Protein AF-A0A3S1MZP0-F1 (afdb_monomer_lite)

Structure (mmCIF, N/CA/C/O backbone):
data_AF-A0A3S1MZP0-F1
#
_entry.id   AF-A0A3S1MZP0-F1
#
loop_
_atom_site.group_PDB
_atom_site.id
_atom_site.type_symbol
_atom_site.label_atom_id
_atom_site.label_alt_id
_atom_site.label_comp_id
_atom_site.label_asym_id
_atom_site.label_entity_id
_atom_site.label_seq_id
_atom_site.pdbx_PDB_ins_code
_atom_site.Cartn_x
_atom_site.Cartn_y
_atom_site.Cartn_z
_atom_site.occupancy
_atom_site.B_iso_or_equiv
_atom_site.auth_seq_id
_atom_site.auth_comp_id
_atom_site.auth_asym_id
_atom_site.auth_atom_id
_atom_site.pdbx_PDB_model_num
ATOM 1 N N . MET A 1 1 ? 29.495 -17.010 -28.442 1.00 55.00 1 MET A N 1
ATOM 2 C CA . MET A 1 1 ? 29.849 -15.706 -29.040 1.00 55.00 1 MET A CA 1
ATOM 3 C C . MET A 1 1 ? 28.803 -14.680 -28.601 1.00 55.00 1 MET A C 1
ATOM 5 O O . MET A 1 1 ? 27.726 -14.649 -29.179 1.00 55.00 1 MET A O 1
ATOM 9 N N . LYS A 1 2 ? 29.037 -13.941 -27.503 1.00 57.97 2 LYS A N 1
ATOM 10 C CA . LYS A 1 2 ? 28.130 -12.862 -27.067 1.00 57.97 2 LYS A CA 1
ATOM 11 C C . LYS A 1 2 ? 28.348 -11.689 -28.028 1.00 57.97 2 LYS A C 1
ATOM 13 O O . LYS A 1 2 ? 29.471 -11.205 -28.117 1.00 57.97 2 LYS A O 1
ATOM 18 N N . ARG A 1 3 ? 27.327 -11.306 -28.803 1.00 67.00 3 ARG A N 1
ATOM 19 C CA . ARG A 1 3 ? 27.393 -10.100 -29.647 1.00 67.00 3 ARG A CA 1
ATOM 20 C C . ARG A 1 3 ? 27.691 -8.904 -28.726 1.00 67.00 3 ARG A C 1
ATOM 22 O O . ARG A 1 3 ? 27.048 -8.833 -27.677 1.00 67.00 3 ARG A O 1
ATOM 29 N N . PRO A 1 4 ? 28.644 -8.017 -29.061 1.00 61.47 4 PRO A N 1
ATOM 30 C CA . PRO A 1 4 ? 28.849 -6.785 -28.308 1.00 61.47 4 PRO A CA 1
ATOM 31 C C . PRO A 1 4 ? 27.518 -6.033 -28.273 1.00 61.47 4 PRO A C 1
ATOM 33 O O . PRO A 1 4 ? 26.896 -5.840 -29.318 1.00 61.47 4 PRO A O 1
ATOM 36 N N . LEU A 1 5 ? 27.027 -5.723 -27.077 1.00 67.88 5 LEU A N 1
ATOM 37 C CA . LEU A 1 5 ? 25.797 -4.960 -26.920 1.00 67.88 5 LEU A CA 1
ATOM 38 C C . LEU A 1 5 ? 26.129 -3.496 -27.216 1.00 67.88 5 LEU A C 1
ATOM 40 O O . LEU A 1 5 ? 27.085 -2.959 -26.662 1.00 67.88 5 LEU A O 1
ATOM 44 N N . GLU A 1 6 ? 25.364 -2.871 -28.107 1.00 73.06 6 GLU A N 1
ATOM 45 C CA . GLU A 1 6 ? 25.485 -1.442 -28.400 1.00 73.06 6 GLU A CA 1
ATOM 46 C C . GLU A 1 6 ? 25.328 -0.640 -27.087 1.00 73.06 6 GLU A C 1
ATOM 48 O O . GLU A 1 6 ? 24.400 -0.931 -26.323 1.00 73.06 6 GLU A O 1
ATOM 53 N N . PRO A 1 7 ? 26.165 0.379 -26.805 1.00 70.50 7 PRO A N 1
ATOM 54 C CA . PRO A 1 7 ? 26.133 1.144 -25.546 1.00 70.5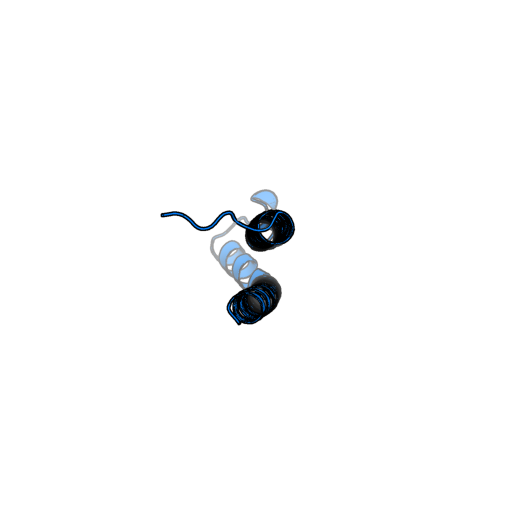0 7 PRO A CA 1
ATOM 55 C C . PRO A 1 7 ? 24.747 1.709 -25.175 1.00 70.50 7 PRO A C 1
ATOM 57 O O . PRO A 1 7 ? 24.426 1.909 -24.003 1.00 70.50 7 PRO A O 1
ATOM 60 N N . SER A 1 8 ? 23.895 1.944 -26.176 1.00 73.38 8 SER A N 1
ATOM 61 C CA . SER A 1 8 ? 22.515 2.410 -26.018 1.00 73.38 8 SER A CA 1
ATOM 62 C C . SER A 1 8 ? 21.571 1.356 -25.420 1.00 73.38 8 SER A C 1
ATOM 64 O O . SER A 1 8 ? 20.660 1.708 -24.667 1.00 73.38 8 SER A O 1
ATOM 66 N N . ALA A 1 9 ? 21.785 0.067 -25.701 1.00 77.19 9 ALA A N 1
ATOM 67 C CA . ALA A 1 9 ? 20.955 -1.022 -25.186 1.00 77.19 9 ALA A CA 1
ATOM 68 C C . ALA A 1 9 ? 21.167 -1.232 -23.679 1.00 77.19 9 ALA A C 1
ATOM 70 O O . ALA A 1 9 ? 20.212 -1.455 -22.934 1.00 77.19 9 ALA A O 1
ATOM 71 N N . GLU A 1 10 ? 22.409 -1.094 -23.218 1.00 80.62 10 GLU A N 1
ATOM 72 C CA . GLU A 1 10 ? 22.762 -1.198 -21.801 1.00 80.62 10 GLU A CA 1
ATOM 73 C C . GLU A 1 10 ? 22.201 -0.014 -20.994 1.00 80.62 10 GLU A C 1
ATOM 75 O O . GLU A 1 10 ? 21.604 -0.203 -19.930 1.00 80.62 10 GLU A O 1
ATOM 80 N N . ALA A 1 11 ? 22.283 1.205 -21.542 1.00 82.75 11 ALA A N 1
ATOM 81 C CA . ALA A 1 11 ? 21.654 2.387 -20.952 1.00 82.75 11 ALA A CA 1
ATOM 82 C C . ALA A 1 11 ? 20.124 2.236 -20.831 1.00 82.75 11 ALA A C 1
ATOM 84 O O . ALA A 1 11 ? 19.558 2.555 -19.783 1.00 82.75 11 ALA A O 1
ATOM 85 N N . ARG A 1 12 ? 19.458 1.686 -21.858 1.00 83.75 12 ARG A N 1
ATOM 86 C CA . ARG A 1 12 ? 18.015 1.385 -21.826 1.00 83.75 12 ARG A CA 1
ATOM 87 C C . ARG A 1 12 ? 17.672 0.366 -20.736 1.00 83.75 12 ARG A C 1
ATOM 89 O O . ARG A 1 12 ? 16.745 0.606 -19.967 1.00 83.75 12 ARG A O 1
ATOM 96 N N . GLY A 1 13 ? 18.426 -0.730 -20.629 1.00 85.81 13 GLY A N 1
ATOM 97 C CA . GLY A 1 13 ? 18.204 -1.759 -19.605 1.00 85.81 13 GLY A CA 1
ATOM 98 C C . GLY A 1 13 ? 18.316 -1.220 -18.175 1.00 85.81 13 GLY A C 1
ATOM 99 O O . GLY A 1 13 ? 17.502 -1.560 -17.317 1.00 85.81 13 GLY A O 1
ATOM 100 N N . ARG A 1 14 ? 19.265 -0.307 -17.926 1.00 86.75 14 ARG A N 1
ATOM 101 C CA . ARG A 1 14 ? 19.399 0.369 -16.625 1.00 86.75 14 ARG A CA 1
ATOM 102 C C . ARG A 1 14 ? 18.189 1.236 -16.284 1.00 86.75 14 ARG A C 1
ATOM 104 O O . ARG A 1 14 ? 17.736 1.203 -15.145 1.00 86.75 14 ARG A O 1
ATOM 111 N N . ILE A 1 15 ? 17.667 1.995 -17.250 1.00 89.25 15 ILE A N 1
ATOM 112 C CA . ILE A 1 15 ? 16.475 2.832 -17.043 1.00 89.25 15 ILE A CA 1
ATOM 113 C C . ILE A 1 15 ? 15.268 1.955 -16.702 1.00 89.25 15 ILE A C 1
ATOM 115 O O . ILE A 1 15 ? 14.585 2.236 -15.723 1.00 89.25 15 ILE A O 1
ATOM 119 N N . VAL A 1 16 ? 15.058 0.863 -17.445 1.00 89.25 16 VAL A N 1
ATOM 120 C CA . VAL A 1 16 ? 13.962 -0.086 -17.183 1.00 89.25 16 VAL A CA 1
ATOM 121 C C . VAL A 1 16 ? 14.061 -0.666 -15.770 1.00 89.25 16 VAL A C 1
ATOM 123 O O . VAL A 1 16 ? 13.071 -0.659 -15.045 1.00 89.25 16 VAL A O 1
ATOM 126 N N . GLY A 1 17 ? 15.256 -1.093 -15.345 1.00 89.75 17 GLY A N 1
ATOM 127 C CA . GLY A 1 17 ? 15.465 -1.612 -13.990 1.00 89.75 17 GLY A CA 1
ATOM 128 C C . GLY A 1 17 ? 15.204 -0.577 -12.888 1.00 89.75 17 GLY A C 1
ATOM 129 O O . GLY A 1 17 ? 14.620 -0.908 -11.860 1.00 89.75 17 GLY A O 1
ATOM 130 N N . ILE A 1 18 ? 15.583 0.689 -13.102 1.00 93.25 18 ILE A N 1
ATOM 131 C CA . ILE A 1 18 ? 15.271 1.774 -12.157 1.00 93.25 18 ILE A CA 1
ATOM 132 C C . ILE A 1 18 ? 13.760 2.004 -12.089 1.00 93.25 18 ILE A C 1
ATOM 134 O O . ILE A 1 18 ? 13.215 2.137 -10.994 1.00 93.25 18 ILE A O 1
ATOM 138 N N . THR A 1 19 ? 13.073 2.043 -13.234 1.00 92.25 19 THR A N 1
ATOM 139 C CA . THR A 1 19 ? 11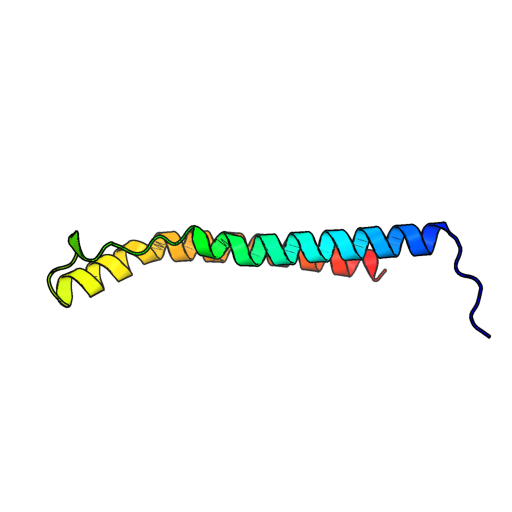.625 2.261 -13.250 1.00 92.25 19 THR A CA 1
ATOM 140 C C . THR A 1 19 ? 10.869 1.121 -12.568 1.00 92.25 19 THR A C 1
ATOM 142 O O . THR A 1 19 ? 9.965 1.396 -11.784 1.00 92.25 19 THR A O 1
ATOM 145 N N . ASP A 1 20 ? 11.278 -0.131 -12.776 1.00 91.50 20 ASP A N 1
ATOM 146 C CA . ASP A 1 20 ? 10.713 -1.291 -12.076 1.00 91.50 20 ASP A CA 1
ATOM 147 C C . ASP A 1 20 ? 10.822 -1.149 -10.547 1.00 91.50 20 ASP A C 1
ATOM 149 O O . ASP A 1 20 ? 9.830 -1.282 -9.826 1.00 91.50 20 ASP A O 1
ATOM 153 N N . GLY A 1 21 ? 12.000 -0.741 -10.059 1.00 94.12 21 GLY A N 1
ATOM 154 C CA . GLY A 1 21 ? 12.220 -0.456 -8.640 1.00 94.12 21 GLY A CA 1
ATOM 155 C C . GLY A 1 21 ? 11.324 0.664 -8.097 1.00 94.12 21 GLY A C 1
ATOM 156 O O . GLY A 1 21 ? 10.797 0.547 -6.990 1.00 94.12 21 GLY A O 1
ATOM 157 N N . VAL A 1 22 ? 11.091 1.729 -8.871 1.00 95.00 22 VAL A N 1
ATOM 158 C CA . VAL A 1 22 ? 10.185 2.823 -8.475 1.00 95.00 22 VAL A CA 1
ATOM 159 C C . VAL A 1 22 ? 8.747 2.326 -8.330 1.00 95.00 22 VAL A C 1
ATOM 161 O O . VAL A 1 22 ? 8.097 2.647 -7.334 1.00 95.00 22 VAL A O 1
ATOM 164 N N . PHE A 1 23 ? 8.257 1.515 -9.272 1.00 93.88 23 PHE A N 1
ATOM 165 C CA . PHE A 1 23 ? 6.919 0.925 -9.171 1.00 93.88 23 PHE A CA 1
ATOM 166 C C . PHE A 1 23 ? 6.799 -0.023 -7.975 1.00 93.88 23 PHE A C 1
ATOM 168 O O . PHE A 1 23 ? 5.808 0.055 -7.250 1.00 93.88 23 PHE A O 1
ATOM 175 N N . ALA A 1 24 ? 7.811 -0.854 -7.712 1.00 95.38 24 ALA A N 1
ATOM 176 C CA . ALA A 1 24 ? 7.824 -1.743 -6.551 1.00 95.38 24 ALA A CA 1
ATOM 177 C C . ALA A 1 24 ? 7.752 -0.965 -5.222 1.00 95.38 24 ALA A C 1
ATOM 179 O O . ALA A 1 24 ? 6.965 -1.303 -4.333 1.00 95.38 24 ALA A O 1
ATOM 180 N N . ILE A 1 25 ? 8.520 0.120 -5.091 1.00 96.81 25 ILE A N 1
ATOM 181 C CA . ILE A 1 25 ? 8.470 0.986 -3.904 1.00 96.81 25 ILE A CA 1
ATOM 182 C C . ILE A 1 25 ? 7.102 1.673 -3.805 1.00 96.81 25 ILE A C 1
ATOM 184 O O . ILE A 1 25 ? 6.482 1.651 -2.746 1.00 96.81 25 ILE A O 1
ATOM 188 N N . ALA A 1 26 ? 6.577 2.229 -4.897 1.00 96.12 26 ALA A N 1
ATOM 189 C CA . ALA A 1 26 ? 5.272 2.887 -4.882 1.00 96.12 26 ALA A CA 1
ATOM 190 C C . ALA A 1 26 ? 4.140 1.926 -4.468 1.00 96.12 26 ALA A C 1
ATOM 192 O O . ALA A 1 26 ?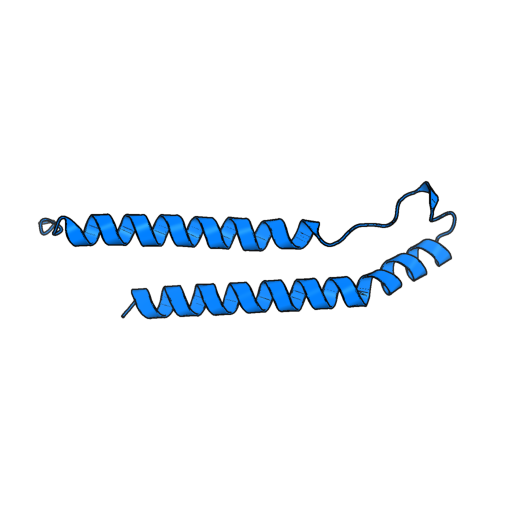 3.343 2.271 -3.597 1.00 96.12 26 ALA A O 1
ATOM 193 N N . LEU A 1 27 ? 4.114 0.705 -5.018 1.00 95.62 27 LEU A N 1
ATOM 194 C CA . LEU A 1 27 ? 3.130 -0.337 -4.688 1.00 95.62 27 LEU A CA 1
ATOM 195 C C . LEU A 1 27 ? 3.176 -0.769 -3.215 1.00 95.62 27 LEU A C 1
ATOM 197 O O . LEU A 1 27 ? 2.150 -1.163 -2.661 1.00 95.62 27 LEU A O 1
ATOM 201 N N . THR A 1 28 ? 4.339 -0.681 -2.567 1.00 95.44 28 THR A N 1
ATOM 202 C CA . THR A 1 28 ? 4.469 -0.991 -1.135 1.00 95.44 28 THR A CA 1
ATOM 203 C C . THR A 1 28 ? 4.114 0.199 -0.249 1.00 95.44 28 THR A C 1
ATOM 205 O O . THR A 1 28 ? 3.471 0.009 0.778 1.00 95.44 28 THR A O 1
ATOM 208 N N . LEU A 1 29 ? 4.445 1.431 -0.645 1.00 96.19 29 LEU A N 1
ATOM 209 C CA . LEU A 1 29 ? 4.151 2.625 0.153 1.00 96.19 29 LEU A CA 1
ATOM 210 C C . LEU A 1 29 ? 2.656 2.942 0.243 1.00 96.19 29 LEU A C 1
ATOM 212 O O . LEU A 1 29 ? 2.203 3.420 1.280 1.00 96.19 29 LEU A O 1
ATOM 216 N N . ILE A 1 30 ? 1.868 2.640 -0.791 1.00 95.06 30 ILE A N 1
ATOM 217 C CA . ILE A 1 30 ? 0.426 2.938 -0.787 1.00 95.06 30 ILE A CA 1
ATOM 218 C C . ILE A 1 30 ? -0.348 2.227 0.331 1.00 95.06 30 ILE A C 1
ATOM 220 O O . ILE A 1 30 ? -1.395 2.719 0.745 1.00 95.06 30 ILE A O 1
ATOM 224 N N . VAL A 1 31 ? 0.155 1.107 0.866 1.00 94.25 31 VAL A N 1
ATOM 225 C CA . VAL A 1 31 ? -0.504 0.419 1.991 1.00 94.25 31 VAL A CA 1
ATOM 226 C C . VAL A 1 31 ? -0.442 1.240 3.281 1.00 94.25 31 VAL A C 1
ATOM 228 O O . VAL A 1 31 ? -1.327 1.133 4.127 1.00 94.25 31 VAL A O 1
ATOM 231 N N . LEU A 1 32 ? 0.565 2.110 3.413 1.00 93.94 32 LEU A N 1
ATOM 232 C CA . LEU A 1 32 ? 0.784 2.931 4.604 1.00 93.94 32 LEU A CA 1
ATOM 233 C C . LEU A 1 32 ? -0.280 4.030 4.770 1.00 93.94 32 LEU A C 1
ATOM 235 O O . LEU A 1 32 ? -0.440 4.575 5.861 1.00 93.94 32 LEU A O 1
ATOM 239 N N . GLU A 1 33 ? -1.053 4.329 3.723 1.00 89.19 33 GLU A N 1
ATOM 240 C CA . GLU A 1 33 ? -2.193 5.253 3.794 1.00 89.19 33 GLU A CA 1
ATOM 241 C C . GLU A 1 33 ? -3.381 4.684 4.592 1.00 89.19 33 GLU A C 1
ATOM 243 O O . GLU A 1 33 ? -4.278 5.428 5.022 1.00 89.19 33 GLU A O 1
ATOM 248 N N . ILE A 1 34 ? -3.404 3.370 4.838 1.00 90.44 34 ILE A N 1
ATOM 249 C CA . ILE A 1 34 ? -4.413 2.722 5.679 1.00 90.44 34 ILE A CA 1
ATOM 250 C C . ILE A 1 34 ? -4.017 2.901 7.148 1.00 90.44 34 ILE A C 1
ATOM 252 O O . ILE A 1 34 ? -3.253 2.130 7.721 1.00 90.44 34 ILE A O 1
ATOM 256 N N . ARG A 1 35 ? -4.560 3.949 7.774 1.00 87.69 35 ARG A N 1
ATOM 257 C CA . ARG A 1 35 ? -4.328 4.252 9.192 1.00 87.69 35 ARG A CA 1
ATOM 258 C C . ARG A 1 35 ? -5.280 3.445 10.065 1.00 87.69 35 ARG A C 1
ATOM 260 O O . ARG A 1 35 ? -6.495 3.578 9.926 1.00 87.69 35 ARG A O 1
ATOM 267 N N . VAL A 1 36 ? -4.717 2.655 10.969 1.00 86.62 36 VAL A N 1
ATOM 268 C CA . VAL A 1 36 ? -5.469 1.855 11.940 1.00 86.62 36 VAL A CA 1
ATOM 269 C C . VAL A 1 36 ? -5.908 2.752 13.112 1.00 86.62 36 VAL A C 1
ATOM 271 O O . VAL A 1 36 ? -5.115 3.590 13.549 1.00 86.62 36 VAL A O 1
ATOM 274 N N . PRO A 1 37 ? -7.153 2.624 13.606 1.00 82.88 37 PRO A N 1
ATOM 275 C CA . PRO A 1 37 ? -7.618 3.339 14.798 1.00 82.88 37 PRO A CA 1
ATOM 276 C C . PRO A 1 37 ? -6.749 3.013 16.025 1.00 82.88 37 PRO A C 1
ATOM 278 O O . PRO A 1 37 ? -6.304 1.878 16.195 1.00 82.88 37 PRO A O 1
ATOM 281 N N . SER A 1 38 ? -6.475 4.013 16.871 1.00 81.62 38 SER A N 1
ATOM 282 C CA . SER A 1 38 ? -5.615 3.847 18.050 1.00 81.62 38 SER A CA 1
ATOM 283 C C . SER A 1 38 ? -6.344 3.116 19.180 1.00 81.62 38 SER A C 1
ATOM 285 O O . SER A 1 38 ? -7.565 3.211 19.314 1.00 81.62 38 SER A O 1
ATOM 287 N N . HIS A 1 39 ? -5.585 2.443 20.051 1.00 75.06 39 HIS A N 1
ATOM 288 C CA . HIS A 1 39 ? -6.119 1.772 21.246 1.00 75.06 39 HIS A CA 1
ATOM 289 C C . HIS A 1 39 ? -6.871 2.713 22.204 1.00 75.06 39 HIS A C 1
ATOM 291 O O . HIS A 1 39 ? -7.678 2.255 23.002 1.00 75.06 39 HIS A O 1
ATOM 297 N N . GLU A 1 40 ? -6.642 4.024 22.111 1.00 77.06 40 GLU A N 1
ATOM 298 C CA . GLU A 1 40 ? -7.364 5.037 22.891 1.00 77.06 40 GLU A CA 1
ATOM 299 C C . GLU A 1 40 ? -8.802 5.265 22.406 1.00 77.06 40 GLU A C 1
ATOM 301 O O . GLU A 1 40 ? -9.594 5.851 23.130 1.00 77.06 40 GLU A O 1
ATOM 306 N N . THR A 1 41 ? -9.141 4.824 21.191 1.00 72.50 41 THR A N 1
ATOM 307 C CA . THR A 1 41 ? -10.458 5.056 20.566 1.00 72.50 41 THR A CA 1
ATOM 308 C C . THR A 1 41 ? -11.373 3.834 20.571 1.00 72.50 41 THR A C 1
ATOM 310 O O . THR A 1 41 ? -12.524 3.941 20.157 1.00 72.50 41 THR A O 1
ATOM 313 N N . VAL A 1 42 ? -10.867 2.675 21.004 1.00 82.25 42 VAL A N 1
ATOM 314 C CA . VAL A 1 42 ? -11.578 1.394 20.945 1.00 82.25 42 VAL A CA 1
ATOM 315 C C . VAL A 1 42 ? -11.500 0.717 22.308 1.00 82.25 42 VAL A C 1
ATOM 317 O O . VAL A 1 42 ? -10.424 0.296 22.737 1.00 82.25 42 VAL A O 1
ATOM 320 N N . HIS A 1 43 ? -12.642 0.586 22.978 1.00 84.62 43 HIS A N 1
ATOM 321 C CA . HIS A 1 43 ? -12.737 0.041 24.336 1.00 84.62 43 HIS A CA 1
ATOM 322 C C . HIS A 1 43 ? -13.569 -1.246 24.419 1.00 84.62 43 HIS A C 1
ATOM 324 O O . HIS A 1 43 ? -13.627 -1.874 25.477 1.00 84.62 43 HIS A O 1
ATOM 330 N N . SER A 1 44 ? -14.186 -1.674 23.314 1.00 87.69 44 SER A N 1
ATOM 331 C CA . SER A 1 44 ? -14.928 -2.936 23.227 1.00 87.69 44 SER A CA 1
ATOM 332 C C . SER A 1 44 ? -14.743 -3.640 21.879 1.00 87.69 44 SER A C 1
ATOM 334 O O . SER A 1 44 ? -14.393 -3.021 20.874 1.00 87.69 44 SER A O 1
ATOM 336 N N . GLU A 1 45 ? -15.037 -4.942 21.833 1.00 87.94 45 GLU A N 1
ATOM 337 C CA . GLU A 1 45 ? -15.027 -5.730 20.589 1.00 87.94 45 GLU A CA 1
ATOM 338 C C . GLU A 1 45 ? -15.997 -5.167 19.536 1.00 87.94 45 GLU A C 1
ATOM 340 O O . GLU A 1 45 ? -15.699 -5.161 18.341 1.00 87.94 45 GLU A O 1
ATOM 345 N N . SER A 1 46 ? -17.148 -4.647 19.979 1.00 87.88 46 SER A N 1
ATOM 346 C CA . SER A 1 46 ? -18.150 -4.053 19.089 1.00 87.88 46 SER A CA 1
ATOM 347 C C . SER A 1 46 ? -17.653 -2.764 18.425 1.00 87.88 46 SER A C 1
ATOM 349 O O . SER A 1 46 ? -17.860 -2.562 17.227 1.00 87.88 46 SER A O 1
ATOM 351 N N . GLU A 1 47 ? -16.925 -1.931 19.174 1.00 87.50 47 GLU A N 1
ATOM 352 C CA . GLU A 1 47 ? -16.298 -0.711 18.662 1.00 87.50 47 GLU A CA 1
ATOM 353 C C . GLU A 1 47 ? -15.149 -1.032 17.708 1.00 87.50 47 GLU A C 1
ATOM 355 O O . GLU A 1 47 ? -14.996 -0.354 16.693 1.00 87.50 47 GLU A O 1
ATOM 360 N N . LEU A 1 48 ? -14.389 -2.102 17.971 1.00 88.19 48 LEU A N 1
ATOM 361 C CA . LEU A 1 48 ? -13.339 -2.564 17.066 1.00 88.19 48 LEU A CA 1
ATOM 362 C C . LEU A 1 48 ? -13.924 -2.950 15.706 1.00 88.19 48 LEU A C 1
ATOM 364 O O . LEU A 1 48 ? -13.433 -2.496 14.672 1.00 88.19 48 LEU A O 1
ATOM 368 N N . LEU A 1 49 ? -14.987 -3.760 15.699 1.00 90.62 49 LEU A N 1
ATOM 369 C CA . LEU A 1 49 ? -15.635 -4.185 14.461 1.00 90.62 49 LEU A CA 1
ATOM 370 C C . LEU A 1 49 ? -16.196 -2.983 13.689 1.00 90.62 49 LEU A C 1
ATOM 372 O O . LEU A 1 49 ? -15.986 -2.879 12.479 1.00 90.62 49 LEU A O 1
ATOM 376 N N . ALA A 1 50 ? -16.854 -2.051 14.382 1.00 90.06 50 ALA A N 1
ATOM 377 C CA . ALA A 1 50 ? -17.359 -0.822 13.776 1.00 90.06 50 ALA A CA 1
ATOM 378 C C . ALA A 1 50 ? -16.228 0.033 13.178 1.00 90.06 50 ALA A C 1
ATOM 380 O O . ALA A 1 50 ? -16.355 0.529 12.057 1.00 90.06 50 ALA A O 1
ATOM 381 N N . ALA A 1 51 ? -15.099 0.158 13.878 1.00 89.38 51 ALA A N 1
ATOM 382 C CA . ALA A 1 51 ? -13.945 0.917 13.411 1.00 89.38 51 ALA A CA 1
ATOM 383 C C . ALA A 1 51 ? -13.260 0.256 12.198 1.00 89.38 51 ALA A C 1
ATOM 385 O O . ALA A 1 51 ? -12.857 0.951 11.264 1.00 89.38 51 ALA A O 1
ATOM 386 N N . VAL A 1 52 ? -13.189 -1.079 12.153 1.00 89.25 52 VAL A N 1
ATOM 387 C CA . VAL A 1 52 ? -12.698 -1.829 10.981 1.00 89.25 52 VAL A CA 1
ATOM 388 C C . VAL A 1 52 ? -13.627 -1.648 9.780 1.00 89.25 52 VAL A C 1
ATOM 390 O O . VAL A 1 52 ? -13.158 -1.398 8.670 1.00 89.25 52 VAL A O 1
ATOM 393 N N . LEU A 1 53 ? -14.945 -1.709 9.985 1.00 91.44 53 LEU A N 1
ATOM 394 C CA . LEU A 1 53 ? -15.918 -1.455 8.918 1.00 91.44 53 LEU A CA 1
ATOM 395 C C . LEU A 1 53 ? -15.833 -0.011 8.403 1.00 91.44 53 LEU A C 1
ATOM 397 O O . LEU A 1 53 ? -15.927 0.217 7.197 1.00 91.44 53 LEU A O 1
ATOM 401 N N . ALA A 1 54 ? -15.567 0.958 9.282 1.00 91.19 54 ALA A N 1
ATOM 402 C CA . ALA A 1 54 ? -15.341 2.350 8.895 1.00 91.19 54 ALA A CA 1
ATOM 403 C C . ALA A 1 54 ? -14.075 2.546 8.032 1.00 91.19 54 ALA A C 1
ATOM 405 O O . ALA A 1 54 ? -13.974 3.534 7.302 1.00 91.19 54 ALA A O 1
ATOM 406 N N . LEU A 1 55 ? -13.125 1.603 8.058 1.00 91.69 55 LEU A N 1
ATOM 407 C CA . LEU A 1 55 ? -11.948 1.598 7.183 1.00 91.69 55 LEU A CA 1
ATOM 408 C C . LEU A 1 55 ? -12.244 1.085 5.763 1.00 91.69 55 LEU A C 1
ATOM 410 O O . LEU A 1 55 ? -11.430 1.315 4.866 1.00 91.69 55 LEU A O 1
ATOM 414 N N . ALA A 1 56 ? -13.387 0.436 5.518 1.00 92.62 56 ALA A N 1
ATOM 415 C CA . ALA A 1 56 ? -13.697 -0.181 4.224 1.00 92.62 56 ALA A CA 1
ATOM 416 C C . ALA A 1 56 ? -13.597 0.785 3.018 1.00 92.62 56 ALA A C 1
ATOM 418 O O . ALA A 1 56 ? -12.971 0.414 2.021 1.00 92.62 56 ALA A O 1
ATOM 419 N N . PRO A 1 57 ? -14.093 2.041 3.081 1.00 92.19 57 PRO A N 1
ATOM 420 C CA . PRO A 1 57 ? -13.919 2.994 1.982 1.00 92.19 57 PRO A CA 1
ATOM 421 C C . PRO A 1 57 ? -12.446 3.334 1.706 1.00 92.19 57 PRO A C 1
ATOM 423 O O . PRO A 1 57 ? -12.065 3.551 0.559 1.00 92.19 57 PRO A O 1
ATOM 426 N N . ARG A 1 58 ? -11.589 3.342 2.738 1.00 91.88 58 ARG A N 1
ATOM 427 C CA . ARG A 1 58 ? -10.144 3.591 2.580 1.00 91.88 58 ARG A CA 1
ATOM 428 C C . ARG A 1 58 ? -9.447 2.409 1.918 1.00 91.88 58 ARG A C 1
ATOM 430 O O . ARG A 1 58 ? -8.603 2.621 1.051 1.00 91.88 58 ARG A O 1
ATOM 437 N N . PHE A 1 59 ? -9.835 1.185 2.278 1.00 93.38 59 PHE A N 1
ATOM 438 C CA . PHE A 1 59 ? -9.369 -0.025 1.598 1.00 93.38 59 PHE A CA 1
ATOM 439 C C . PHE A 1 59 ? -9.743 -0.025 0.114 1.00 93.38 59 PHE A C 1
ATOM 441 O O . PHE A 1 59 ? -8.923 -0.419 -0.712 1.00 93.38 59 PHE A O 1
ATOM 448 N N . LEU A 1 60 ? -10.935 0.465 -0.239 1.00 94.88 60 LEU A N 1
ATOM 449 C CA . LEU A 1 60 ? -11.342 0.611 -1.636 1.00 94.88 60 LEU A CA 1
ATOM 450 C C . LEU A 1 60 ? -10.433 1.590 -2.392 1.00 94.88 60 LEU A C 1
ATOM 452 O O . LEU A 1 60 ? -9.921 1.248 -3.456 1.00 94.88 60 LEU A O 1
ATOM 456 N N . THR A 1 61 ? -10.173 2.775 -1.833 1.00 94.19 61 THR A N 1
ATOM 457 C CA . THR A 1 61 ? -9.255 3.755 -2.441 1.00 94.19 61 THR A CA 1
ATOM 458 C C . THR A 1 61 ? -7.838 3.196 -2.589 1.00 94.19 61 THR A C 1
ATOM 460 O O . THR A 1 61 ? -7.206 3.384 -3.632 1.00 94.19 61 THR A O 1
ATOM 463 N N . TYR A 1 62 ? -7.352 2.465 -1.582 1.00 94.88 62 TYR A N 1
ATOM 464 C CA . TYR A 1 62 ? -6.081 1.746 -1.651 1.00 94.88 62 TYR A CA 1
ATOM 465 C C . TYR A 1 62 ? -6.074 0.727 -2.799 1.00 94.88 62 TYR A C 1
ATOM 467 O O . TYR A 1 62 ? -5.165 0.752 -3.626 1.00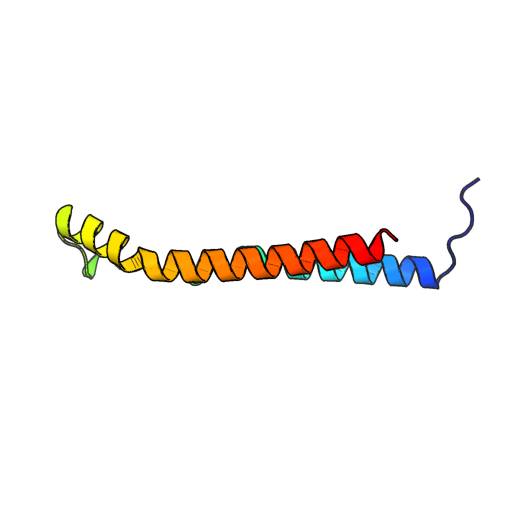 94.88 62 TYR A O 1
ATOM 475 N N . ALA A 1 63 ? -7.102 -0.120 -2.896 1.00 95.94 63 ALA A N 1
ATOM 476 C CA . ALA A 1 63 ? -7.192 -1.158 -3.918 1.00 95.94 63 ALA A CA 1
ATOM 477 C C . ALA A 1 63 ? -7.237 -0.566 -5.334 1.00 95.94 63 ALA A C 1
ATOM 479 O O . ALA A 1 63 ? -6.543 -1.050 -6.227 1.00 95.94 63 ALA A O 1
ATOM 480 N N . LEU A 1 64 ? -7.993 0.517 -5.536 1.00 96.75 64 LEU A N 1
ATOM 481 C CA . LEU A 1 64 ? -8.041 1.233 -6.813 1.00 96.75 64 LEU A CA 1
ATOM 482 C C . LEU A 1 64 ? -6.685 1.853 -7.173 1.00 96.75 64 LEU A C 1
ATOM 484 O O . LEU A 1 64 ? -6.259 1.762 -8.326 1.00 96.75 64 LEU A O 1
ATOM 488 N N . SER A 1 65 ? -5.984 2.434 -6.196 1.00 95.00 65 SER A N 1
ATOM 489 C CA . SER A 1 65 ? -4.638 2.988 -6.396 1.00 95.00 65 SER A CA 1
ATOM 490 C C . SER A 1 65 ? -3.637 1.888 -6.758 1.00 95.00 65 SER A C 1
ATOM 492 O O . SER A 1 65 ? -2.913 2.014 -7.744 1.00 95.00 65 SER A O 1
ATOM 494 N N . PHE A 1 66 ? -3.654 0.773 -6.021 1.00 95.94 66 PHE A N 1
ATOM 495 C CA . PHE A 1 66 ? -2.821 -0.401 -6.281 1.00 95.94 66 PHE A CA 1
ATOM 496 C C . PHE A 1 66 ? -3.063 -0.959 -7.684 1.00 95.94 66 PHE A C 1
ATOM 498 O O . PHE A 1 66 ? -2.117 -1.190 -8.440 1.00 95.94 66 PHE A O 1
ATOM 505 N N . LEU A 1 67 ? -4.331 -1.145 -8.056 1.00 97.06 67 LEU A N 1
ATOM 506 C CA . LEU A 1 67 ? -4.718 -1.672 -9.359 1.00 97.06 67 LEU A CA 1
ATOM 507 C C . LEU A 1 67 ? -4.262 -0.742 -10.484 1.00 97.06 67 LEU A C 1
ATOM 509 O O . LEU A 1 67 ? -3.672 -1.202 -11.456 1.00 97.06 67 LEU A O 1
ATOM 513 N N . THR A 1 68 ? -4.479 0.563 -10.325 1.00 95.75 68 THR A N 1
ATOM 514 C CA . THR A 1 68 ? -4.061 1.575 -11.301 1.00 95.75 68 THR A CA 1
ATOM 515 C C . THR A 1 68 ? -2.550 1.522 -11.525 1.00 95.75 68 THR A C 1
ATOM 517 O O . THR A 1 68 ? -2.109 1.376 -12.664 1.00 95.75 68 THR A O 1
ATOM 520 N N . LEU A 1 69 ? -1.750 1.559 -10.454 1.00 94.38 69 LEU A N 1
ATOM 521 C CA . LEU A 1 69 ? -0.287 1.468 -10.547 1.00 94.38 69 LEU A CA 1
ATOM 522 C C . LEU A 1 69 ? 0.164 0.152 -11.191 1.00 94.38 69 LEU A C 1
ATOM 524 O O . LEU A 1 69 ? 1.057 0.161 -12.036 1.00 94.38 69 LEU A O 1
ATOM 528 N N . THR A 1 70 ? -0.477 -0.961 -10.834 1.00 93.88 70 THR A N 1
ATOM 529 C CA . THR A 1 70 ? -0.170 -2.283 -11.400 1.00 93.88 70 THR A CA 1
ATOM 530 C C . THR A 1 70 ? -0.466 -2.339 -12.901 1.00 93.88 70 THR A C 1
ATOM 532 O O . THR A 1 70 ? 0.338 -2.874 -13.663 1.00 93.88 70 THR A O 1
ATOM 535 N N . ILE A 1 71 ? -1.579 -1.749 -13.353 1.00 95.06 71 ILE A N 1
ATOM 536 C CA . ILE A 1 71 ? -1.929 -1.654 -14.779 1.00 95.06 71 ILE A CA 1
ATOM 537 C C . ILE A 1 71 ? -0.890 -0.817 -15.533 1.00 95.06 71 ILE A C 1
ATOM 539 O O . ILE A 1 71 ? -0.428 -1.236 -16.595 1.00 95.06 71 ILE A O 1
ATOM 543 N N . PHE A 1 72 ? -0.489 0.336 -14.986 1.00 92.50 72 PHE A N 1
ATOM 544 C CA . PHE A 1 72 ? 0.544 1.180 -15.597 1.00 92.50 72 PHE A CA 1
ATOM 545 C C . PHE A 1 72 ? 1.886 0.453 -15.710 1.00 92.50 72 PHE A C 1
ATOM 547 O O . PHE A 1 72 ? 2.506 0.477 -16.774 1.00 92.50 72 PHE A O 1
ATOM 554 N N . TRP A 1 73 ? 2.302 -0.238 -14.648 1.00 92.69 73 TRP A N 1
ATOM 555 C CA . TRP A 1 73 ? 3.519 -1.044 -14.656 1.00 92.69 73 TRP A CA 1
ATOM 556 C C . TRP A 1 73 ? 3.454 -2.154 -15.711 1.00 92.69 73 TRP A C 1
ATOM 558 O O . TRP A 1 73 ? 4.374 -2.298 -16.514 1.00 92.69 73 TRP A O 1
ATOM 568 N N . PHE A 1 74 ? 2.343 -2.894 -15.785 1.00 91.44 74 PHE A N 1
ATOM 569 C CA . PHE A 1 74 ? 2.175 -3.957 -16.777 1.00 91.44 74 PHE A CA 1
ATOM 570 C C . PHE A 1 74 ? 2.198 -3.420 -18.216 1.00 91.44 74 PHE A C 1
ATOM 572 O O . PHE A 1 74 ? 2.843 -4.007 -19.085 1.00 91.44 74 PHE A O 1
ATOM 579 N N . GLY A 1 75 ? 1.550 -2.277 -18.466 1.00 90.12 75 GLY A N 1
ATOM 580 C CA . GLY A 1 75 ? 1.602 -1.594 -19.759 1.00 90.12 75 GLY A CA 1
ATOM 581 C C . GLY A 1 75 ? 3.028 -1.205 -20.156 1.00 90.12 75 GLY A C 1
ATOM 582 O O . GLY A 1 75 ? 3.446 -1.458 -21.286 1.00 90.12 75 GLY A O 1
ATOM 583 N N . GLN A 1 76 ? 3.808 -0.681 -19.208 1.00 85.00 76 GLN A N 1
ATOM 584 C CA . GLN A 1 76 ? 5.216 -0.367 -19.432 1.00 85.00 76 GLN A CA 1
ATOM 585 C C . GLN A 1 76 ? 6.045 -1.620 -19.762 1.00 85.00 76 GLN A C 1
ATOM 587 O O . GLN A 1 76 ? 6.834 -1.599 -20.710 1.00 85.00 76 GLN A O 1
ATOM 592 N N . GLN A 1 77 ? 5.865 -2.712 -19.013 1.00 82.44 77 GLN A N 1
ATOM 593 C CA . GLN A 1 77 ? 6.563 -3.976 -19.278 1.00 82.44 77 GLN A CA 1
ATOM 594 C C . GLN A 1 77 ? 6.229 -4.510 -20.681 1.00 82.44 77 GLN A C 1
ATOM 596 O O . GLN A 1 77 ? 7.129 -4.886 -21.435 1.00 82.44 77 GLN A O 1
ATOM 601 N N . ALA A 1 78 ? 4.953 -4.455 -21.076 1.00 80.56 78 ALA A N 1
ATOM 602 C CA . ALA A 1 78 ? 4.506 -4.868 -22.403 1.00 80.56 78 ALA A CA 1
ATOM 603 C C . ALA A 1 78 ? 5.139 -4.020 -23.525 1.00 80.56 78 ALA A C 1
ATOM 605 O O . ALA A 1 78 ? 5.642 -4.579 -24.499 1.00 80.56 78 ALA A O 1
ATOM 606 N N . GLN A 1 79 ? 5.199 -2.691 -23.370 1.00 76.19 79 GLN A N 1
ATOM 607 C CA . GLN A 1 79 ? 5.834 -1.791 -24.346 1.00 76.19 79 GLN A CA 1
ATOM 608 C C . GLN A 1 79 ? 7.344 -2.007 -24.492 1.00 76.19 79 GLN A C 1
ATOM 610 O O . GLN A 1 79 ? 7.894 -1.737 -25.555 1.00 76.19 79 GLN A O 1
ATOM 615 N N . HIS A 1 80 ? 8.035 -2.447 -23.439 1.00 66.56 80 HIS A N 1
ATOM 616 C CA . HIS A 1 80 ? 9.468 -2.733 -23.518 1.00 66.56 80 HIS A CA 1
ATOM 617 C C . HIS A 1 80 ? 9.787 -4.123 -24.081 1.00 66.56 80 HIS A C 1
ATOM 619 O O . HIS A 1 80 ? 10.912 -4.317 -24.543 1.00 66.56 80 HIS A O 1
ATOM 625 N N . SER A 1 81 ? 8.834 -5.060 -24.023 1.00 61.06 81 SER A N 1
ATOM 626 C CA . SER A 1 81 ? 8.977 -6.426 -24.548 1.00 61.06 81 SER A CA 1
ATOM 627 C C . SER A 1 81 ? 8.783 -6.552 -26.069 1.00 61.06 81 SER A C 1
ATOM 629 O O . SER A 1 81 ? 9.187 -7.566 -26.637 1.00 61.06 81 SER A O 1
ATOM 631 N N . LEU A 1 82 ? 8.197 -5.530 -26.711 1.00 52.56 82 LEU A N 1
ATOM 632 C CA . LEU A 1 82 ? 8.098 -5.349 -28.168 1.00 52.56 82 LEU A CA 1
ATOM 633 C C . LEU A 1 82 ? 9.289 -4.535 -28.706 1.00 52.56 82 LEU A C 1
ATOM 635 O O . LEU A 1 82 ? 9.716 -4.832 -29.843 1.00 52.56 82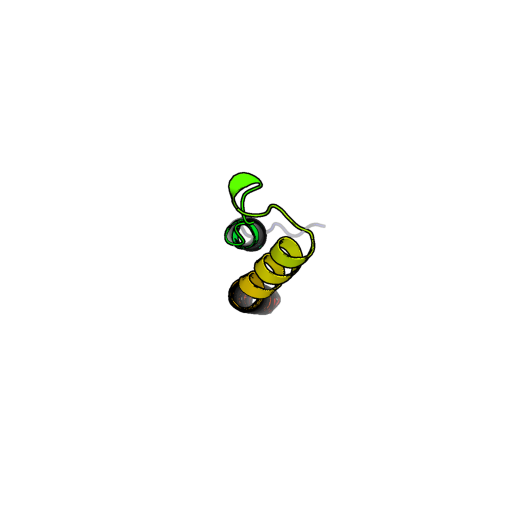 LEU A O 1
#

Sequence (82 aa):
MKRPLEPSAEARGRIVGITDGVFAIALTLIVLEIRVPSHETVHSESELLAAVLALAPRFLTYALSFLTLTIFWFGQQAQHSL

Secondary structure (DSSP, 8-state):
-PPPPPHHHHHHHHHHHHHHHHHHHHHHHGGGG-PPPPTTS--SHHHHHHHHHHTHHHHHHHHHHHHHHHHHHHHHHHHHH-

Radius of gyration: 20.82 Å; chains: 1; bounding box: 48×21×54 Å

Foldseek 3Di:
DPDPDDPVVVVVV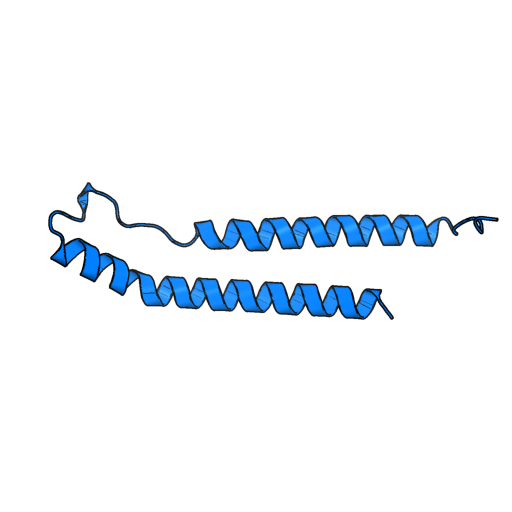VVLVVVVVVLVVVLVVLVVQQDQDDPVQDDDPVSNVVSVVVSVVVVVVSVVSNVVSVVVNVVVVVVVVD

pLDDT: mean 86.32, std 10.55, range [52.56, 97.06]